Protein AF-A0A1F6ET87-F1 (afdb_monomer_lite)

pLDDT: mean 82.95, std 11.73, range [51.03, 94.81]

Foldseek 3Di:
DPPCLAPVNDDLVRLLVLLLLCVQQAEQLCQSQVRNVHHSVVSVVSCVVPVVSDDPDRPYYDHHDDPVVSVVSVVVVVVVVVVVVVVVVD

Organism: NCBI:txid1798515

Structure (mmCIF, N/CA/C/O backbone):
data_AF-A0A1F6ET87-F1
#
_entry.id   AF-A0A1F6ET87-F1
#
loop_
_atom_site.group_PDB
_atom_site.id
_atom_site.type_symbol
_atom_site.label_atom_id
_atom_site.label_alt_id
_atom_site.label_comp_id
_atom_site.label_asym_id
_atom_site.label_entity_id
_atom_site.label_seq_id
_atom_site.pdbx_PDB_ins_code
_atom_site.Cartn_x
_atom_site.Cartn_y
_atom_site.Cartn_z
_atom_site.occupancy
_atom_site.B_iso_or_equiv
_atom_site.auth_seq_id
_atom_site.auth_comp_id
_atom_site.auth_asym_id
_atom_site.auth_atom_id
_atom_site.pdbx_PDB_model_num
ATOM 1 N N . MET A 1 1 ? -8.836 -13.180 7.309 1.00 51.03 1 MET A N 1
ATOM 2 C CA . MET A 1 1 ? -7.925 -12.116 6.823 1.00 51.03 1 MET A CA 1
ATOM 3 C C . MET A 1 1 ? -6.567 -12.721 6.508 1.00 51.03 1 MET A C 1
ATOM 5 O O . MET A 1 1 ? -5.982 -13.362 7.374 1.00 51.03 1 MET A O 1
ATOM 9 N N . ASN A 1 2 ? -6.090 -12.569 5.271 1.00 54.66 2 ASN A N 1
ATOM 10 C CA . ASN A 1 2 ? -4.838 -13.164 4.804 1.00 54.66 2 ASN A CA 1
ATOM 11 C C . ASN A 1 2 ? -3.653 -12.560 5.586 1.00 54.66 2 ASN A C 1
ATOM 13 O O . ASN A 1 2 ? -3.333 -11.383 5.442 1.00 54.66 2 ASN A O 1
ATOM 17 N N . ASN A 1 3 ? -2.996 -13.350 6.439 1.00 60.91 3 ASN A N 1
ATOM 18 C CA . ASN A 1 3 ? -2.012 -12.881 7.433 1.00 60.91 3 ASN A CA 1
ATOM 19 C C . ASN A 1 3 ? -0.708 -12.304 6.814 1.00 60.91 3 ASN A C 1
ATOM 21 O O . ASN A 1 3 ? 0.213 -11.917 7.537 1.00 60.91 3 ASN A O 1
ATOM 25 N N . LYS A 1 4 ? -0.612 -12.286 5.478 1.00 65.62 4 LYS A N 1
ATOM 26 C CA . LYS A 1 4 ? 0.542 -11.847 4.680 1.00 65.62 4 LYS A CA 1
ATOM 27 C C . LYS A 1 4 ? 0.512 -10.355 4.312 1.00 65.62 4 LYS A C 1
ATOM 29 O O . LYS A 1 4 ? 1.561 -9.812 4.003 1.00 65.62 4 LYS A O 1
ATOM 34 N N . LEU A 1 5 ? -0.643 -9.688 4.390 1.00 81.81 5 LEU A N 1
ATOM 35 C CA . LEU A 1 5 ? -0.807 -8.280 3.977 1.00 81.81 5 LEU A CA 1
ATOM 36 C C . LEU A 1 5 ? -0.613 -7.262 5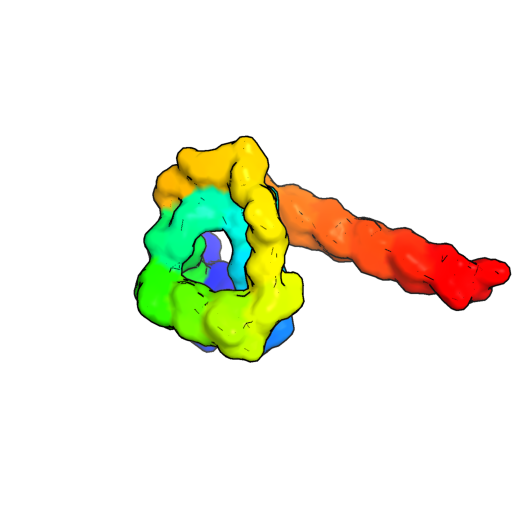.116 1.00 81.81 5 LEU A C 1
ATOM 38 O O . LEU A 1 5 ? -0.902 -6.081 4.955 1.00 81.81 5 LEU A O 1
ATOM 42 N N . LYS A 1 6 ? -0.127 -7.704 6.282 1.00 88.25 6 LYS A N 1
ATOM 43 C CA . LYS A 1 6 ? 0.095 -6.818 7.430 1.00 88.25 6 LYS A CA 1
ATOM 44 C C . LYS A 1 6 ? 1.294 -5.903 7.195 1.00 88.25 6 LYS A C 1
ATOM 46 O O . LYS A 1 6 ? 2.375 -6.395 6.893 1.00 88.25 6 LYS A O 1
ATOM 51 N N . TRP A 1 7 ? 1.135 -4.612 7.468 1.00 91.38 7 TRP A N 1
ATOM 52 C CA . TRP A 1 7 ? 2.123 -3.544 7.287 1.00 91.38 7 TRP A CA 1
ATOM 53 C C . TRP A 1 7 ? 3.536 -3.916 7.751 1.00 91.38 7 TRP A C 1
ATOM 55 O O . TRP A 1 7 ? 4.497 -3.782 6.997 1.00 91.38 7 TRP A O 1
ATOM 65 N N . ASN A 1 8 ? 3.658 -4.464 8.964 1.00 90.56 8 ASN A N 1
ATOM 66 C CA . ASN A 1 8 ? 4.944 -4.836 9.571 1.00 90.56 8 ASN A CA 1
ATOM 67 C C . ASN A 1 8 ? 5.638 -6.035 8.899 1.00 90.56 8 ASN A C 1
ATOM 69 O O . ASN A 1 8 ? 6.788 -6.322 9.210 1.00 90.56 8 ASN A O 1
ATOM 73 N N . ARG A 1 9 ? 4.941 -6.765 8.021 1.00 89.81 9 ARG A N 1
ATOM 74 C CA . ARG A 1 9 ? 5.480 -7.904 7.261 1.00 89.81 9 ARG A CA 1
ATOM 75 C C . ARG A 1 9 ? 5.861 -7.533 5.829 1.00 89.81 9 ARG A C 1
ATOM 77 O O . ARG A 1 9 ? 6.418 -8.369 5.128 1.00 89.81 9 ARG A O 1
ATOM 84 N N . LEU A 1 10 ? 5.548 -6.312 5.403 1.00 89.50 10 LEU A N 1
ATOM 85 C CA . LEU A 1 10 ? 5.840 -5.818 4.065 1.00 89.50 10 LEU A CA 1
ATOM 86 C C . LEU A 1 10 ? 7.220 -5.159 4.034 1.00 89.50 10 LEU A C 1
ATOM 88 O O . LEU A 1 10 ? 7.598 -4.442 4.964 1.00 89.50 10 LEU A O 1
ATOM 92 N N . THR A 1 11 ? 7.956 -5.355 2.941 1.00 92.00 11 THR A N 1
ATOM 93 C CA . THR A 1 11 ? 9.149 -4.549 2.657 1.00 92.00 11 THR A CA 1
ATOM 94 C C . THR A 1 11 ? 8.752 -3.095 2.389 1.00 92.00 11 THR A C 1
ATOM 96 O O . THR A 1 11 ? 7.594 -2.795 2.098 1.00 92.00 11 THR A O 1
ATOM 99 N N . ARG A 1 12 ? 9.715 -2.167 2.455 1.00 89.62 12 ARG A N 1
ATOM 100 C CA . ARG A 1 12 ? 9.458 -0.747 2.148 1.00 89.62 12 ARG A CA 1
ATOM 101 C C . ARG A 1 12 ? 8.881 -0.560 0.741 1.00 89.62 12 ARG A C 1
ATOM 103 O O . ARG A 1 12 ? 7.902 0.160 0.590 1.00 89.62 12 ARG A O 1
ATOM 110 N N . ASP A 1 13 ? 9.420 -1.280 -0.239 1.00 89.38 13 ASP A N 1
ATOM 111 C CA . ASP A 1 13 ? 8.946 -1.215 -1.625 1.00 89.38 13 ASP A CA 1
ATOM 112 C C . ASP A 1 13 ? 7.515 -1.750 -1.767 1.00 89.38 13 ASP A C 1
ATOM 114 O O . ASP A 1 13 ? 6.708 -1.185 -2.501 1.00 89.38 13 ASP A O 1
ATOM 118 N N . GLN A 1 14 ? 7.168 -2.811 -1.028 1.00 91.19 14 GLN A N 1
ATOM 119 C CA . GLN A 1 14 ? 5.798 -3.329 -0.990 1.00 91.19 14 GLN A CA 1
ATOM 120 C C . GLN A 1 14 ? 4.840 -2.342 -0.326 1.00 91.19 14 GLN A C 1
ATOM 122 O O . GLN A 1 14 ? 3.751 -2.124 -0.842 1.00 91.19 14 GLN A O 1
ATOM 127 N N . GLN A 1 15 ? 5.236 -1.722 0.790 1.00 92.25 15 GLN A N 1
ATOM 128 C CA . GLN A 1 15 ? 4.430 -0.690 1.448 1.00 92.25 15 GLN A CA 1
ATOM 129 C C . GLN A 1 15 ? 4.135 0.463 0.485 1.00 92.25 15 GLN A C 1
ATOM 131 O O . GLN A 1 15 ? 2.981 0.872 0.362 1.00 92.25 15 GLN A O 1
ATOM 136 N N . ASP A 1 16 ? 5.152 0.944 -0.232 1.00 90.56 16 ASP A N 1
ATOM 137 C CA . ASP A 1 16 ? 5.007 2.035 -1.198 1.00 90.56 16 ASP A CA 1
ATOM 138 C C . ASP A 1 16 ? 4.103 1.638 -2.364 1.00 90.56 16 ASP A C 1
ATOM 140 O O . ASP A 1 16 ? 3.154 2.357 -2.678 1.00 90.56 16 ASP A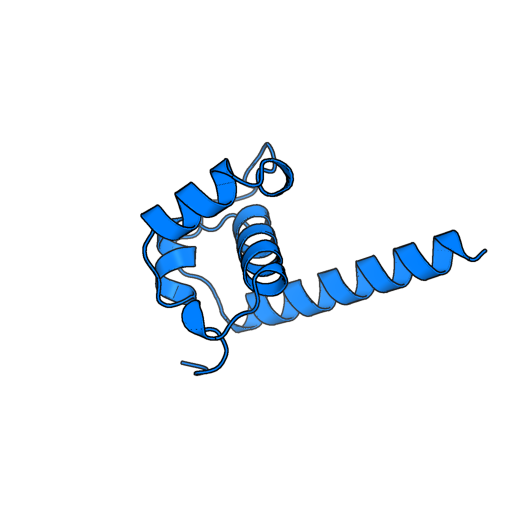 O 1
ATOM 144 N N . LEU A 1 17 ? 4.332 0.461 -2.954 1.00 90.44 17 LEU A N 1
ATOM 145 C CA . LEU A 1 17 ? 3.498 -0.066 -4.031 1.00 90.44 17 LEU A CA 1
ATOM 146 C C . LEU A 1 17 ? 2.035 -0.213 -3.597 1.00 90.44 17 LEU A C 1
ATOM 148 O O . LEU A 1 17 ? 1.130 0.193 -4.320 1.00 90.44 17 LEU A O 1
ATOM 152 N N . TYR A 1 18 ? 1.789 -0.781 -2.418 1.00 92.00 18 TYR A N 1
ATOM 153 C CA . TYR A 1 18 ? 0.436 -1.090 -1.959 1.00 92.00 18 TYR A CA 1
ATOM 154 C C . TYR A 1 18 ? -0.336 0.188 -1.647 1.00 92.00 18 TYR A C 1
ATOM 156 O O . TYR A 1 18 ? -1.490 0.325 -2.050 1.00 92.00 18 TYR A O 1
ATOM 164 N N . VAL A 1 19 ? 0.315 1.150 -0.984 1.00 91.38 19 VAL A N 1
ATOM 165 C CA . VAL A 1 19 ? -0.264 2.474 -0.735 1.00 91.38 19 VAL A CA 1
ATOM 166 C C . VAL A 1 19 ? -0.566 3.180 -2.053 1.00 91.38 19 VAL A C 1
ATOM 168 O O . VAL A 1 19 ? -1.655 3.732 -2.186 1.00 91.38 19 VAL A O 1
ATOM 171 N N . LYS A 1 20 ? 0.345 3.121 -3.035 1.00 89.12 20 LYS A N 1
ATOM 172 C CA . LYS A 1 20 ? 0.137 3.706 -4.365 1.00 89.12 20 LYS A CA 1
ATOM 173 C C . LYS A 1 20 ? -1.103 3.137 -5.047 1.00 89.12 20 LYS A C 1
ATOM 175 O O . LYS A 1 20 ? -2.000 3.894 -5.395 1.00 89.12 20 LYS A O 1
ATOM 180 N N . VAL A 1 21 ? -1.150 1.814 -5.201 1.00 89.19 21 VAL A N 1
ATOM 181 C CA . VAL A 1 21 ? -2.210 1.112 -5.936 1.00 89.19 21 VAL A CA 1
ATOM 182 C C . VAL A 1 21 ? -3.570 1.357 -5.290 1.00 89.19 21 VAL A C 1
ATOM 184 O O . VAL A 1 21 ? -4.521 1.726 -5.971 1.00 89.19 21 VAL A O 1
ATOM 187 N N . LEU A 1 22 ? -3.664 1.220 -3.964 1.00 89.81 22 LEU A N 1
ATOM 188 C CA . LEU A 1 22 ? -4.923 1.444 -3.252 1.00 89.81 22 LEU A CA 1
ATOM 189 C C . LEU A 1 22 ? -5.376 2.906 -3.328 1.00 89.81 22 LEU A C 1
ATOM 191 O O . LEU A 1 22 ? -6.566 3.199 -3.426 1.00 89.81 22 LEU A O 1
ATOM 195 N N . TRP A 1 23 ? -4.437 3.842 -3.278 1.00 87.69 23 TRP A N 1
ATOM 196 C CA . TRP A 1 23 ? -4.768 5.249 -3.397 1.00 87.69 23 TRP A CA 1
ATOM 197 C C . TRP A 1 23 ? -5.223 5.627 -4.815 1.00 87.69 23 TRP A C 1
ATOM 199 O O . TRP A 1 23 ? -6.203 6.357 -4.963 1.00 87.69 23 TRP A O 1
ATOM 209 N N . GLU A 1 24 ? -4.547 5.117 -5.847 1.00 85.56 24 GLU A N 1
ATOM 210 C CA . GLU A 1 24 ? -4.920 5.296 -7.258 1.00 85.56 24 GLU A CA 1
ATOM 211 C C . GLU A 1 24 ? -6.307 4.714 -7.564 1.00 85.56 24 GLU A C 1
ATOM 213 O O . GLU A 1 24 ? -7.070 5.311 -8.329 1.00 85.56 24 GLU A O 1
ATOM 218 N N . ASP A 1 25 ? -6.663 3.604 -6.912 1.00 85.75 25 ASP A N 1
ATOM 219 C CA . ASP A 1 25 ? -7.994 2.996 -7.007 1.00 85.75 25 ASP A CA 1
ATOM 220 C C . ASP A 1 25 ? -9.079 3.781 -6.241 1.00 85.75 25 ASP A C 1
ATOM 222 O O . ASP A 1 25 ? -10.270 3.610 -6.492 1.00 85.75 25 ASP A O 1
ATOM 226 N N . GLY A 1 26 ? -8.685 4.711 -5.362 1.00 86.69 26 GLY A N 1
ATOM 227 C CA . GLY A 1 26 ? -9.600 5.638 -4.692 1.00 86.69 26 GLY A CA 1
ATOM 228 C C . GLY A 1 26 ? -9.884 5.340 -3.219 1.00 86.69 26 GLY A C 1
ATOM 229 O O . GLY A 1 26 ? -10.829 5.885 -2.643 1.00 86.69 26 GLY A O 1
ATOM 230 N N . TYR A 1 27 ? -9.084 4.508 -2.558 1.00 89.38 27 TYR A N 1
ATOM 231 C CA . TYR A 1 27 ? -9.286 4.229 -1.139 1.00 89.38 27 TYR A CA 1
ATOM 232 C C . TYR A 1 27 ? -8.807 5.374 -0.238 1.00 89.38 27 TYR A C 1
ATOM 234 O O . TYR A 1 27 ? -7.810 6.054 -0.488 1.00 89.38 27 TYR A O 1
ATOM 242 N N . THR A 1 28 ? -9.529 5.596 0.863 1.00 90.38 28 THR A N 1
ATOM 243 C CA . THR A 1 28 ? -9.108 6.570 1.883 1.00 90.38 28 THR A CA 1
ATOM 244 C C . THR A 1 28 ? -7.884 6.079 2.661 1.00 90.38 28 THR A C 1
ATOM 246 O O . THR A 1 28 ? -7.696 4.880 2.847 1.00 90.38 28 THR A O 1
ATOM 249 N N . HIS A 1 29 ? -7.093 7.002 3.227 1.00 91.38 29 HIS A N 1
ATOM 250 C CA . HIS A 1 29 ? -5.984 6.649 4.131 1.00 91.38 29 HIS A CA 1
ATOM 251 C C . HIS A 1 29 ? -6.412 5.750 5.295 1.00 91.38 29 HIS A C 1
ATOM 253 O O . HIS A 1 29 ? -5.631 4.913 5.734 1.00 91.38 29 HIS A O 1
ATOM 259 N N . GLN A 1 30 ? -7.637 5.941 5.795 1.00 92.69 30 GLN A N 1
ATOM 260 C CA . GLN A 1 30 ? -8.197 5.119 6.863 1.00 92.69 30 GLN A CA 1
ATOM 261 C C . GLN A 1 30 ? -8.425 3.686 6.375 1.00 92.69 30 GLN A C 1
ATOM 263 O O . GLN A 1 30 ? -7.883 2.764 6.968 1.00 92.69 30 GLN A O 1
ATOM 268 N N . ALA A 1 31 ? -9.119 3.515 5.245 1.00 91.94 31 ALA A N 1
ATOM 269 C CA . ALA A 1 31 ? -9.394 2.205 4.653 1.00 91.94 31 ALA A CA 1
ATOM 270 C C . ALA A 1 31 ? -8.110 1.417 4.349 1.00 91.94 31 ALA A C 1
ATOM 272 O O . ALA A 1 31 ? -8.033 0.217 4.603 1.00 91.94 31 ALA A O 1
ATOM 273 N N . ILE A 1 32 ? -7.085 2.105 3.836 1.00 92.56 32 ILE A N 1
ATOM 274 C CA . ILE A 1 32 ? -5.765 1.520 3.572 1.00 92.56 32 ILE A CA 1
ATOM 275 C C . ILE A 1 32 ? -5.097 1.088 4.881 1.00 92.56 32 ILE A C 1
ATOM 277 O O . ILE A 1 32 ? -4.553 -0.012 4.959 1.00 92.56 32 ILE A O 1
ATOM 281 N N . GLY A 1 33 ? -5.149 1.939 5.910 1.00 93.44 33 GLY A N 1
ATOM 282 C CA . GLY A 1 33 ? -4.627 1.624 7.237 1.00 93.44 33 GLY A CA 1
ATOM 283 C C . GLY A 1 33 ? -5.288 0.379 7.824 1.00 93.44 33 GLY A C 1
ATOM 284 O O . GLY A 1 33 ? -4.592 -0.569 8.179 1.00 93.44 33 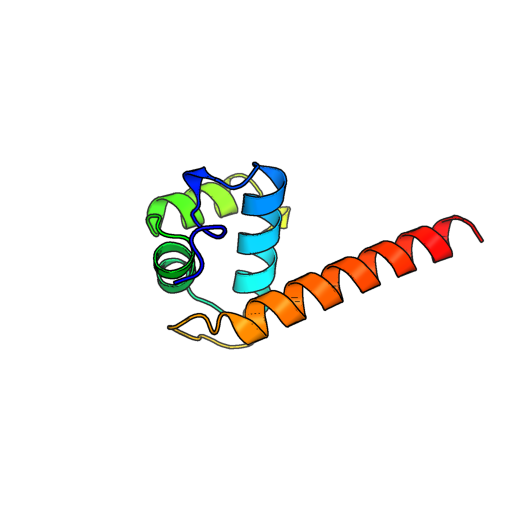GLY A O 1
ATOM 285 N N . ASP A 1 34 ? -6.619 0.344 7.827 1.00 93.38 34 ASP A N 1
ATOM 286 C CA . ASP A 1 34 ? -7.407 -0.768 8.360 1.00 93.38 34 ASP A CA 1
ATOM 287 C C . ASP A 1 34 ? -7.110 -2.076 7.608 1.00 93.38 34 ASP A C 1
ATOM 289 O O . ASP A 1 34 ? -6.890 -3.120 8.224 1.00 93.38 34 ASP A O 1
ATOM 293 N N . PHE A 1 35 ? -7.019 -2.017 6.275 1.00 92.31 35 PHE A N 1
ATOM 294 C CA . PHE A 1 35 ? -6.714 -3.174 5.433 1.00 92.31 35 PHE A CA 1
ATOM 295 C C . PHE A 1 35 ? -5.307 -3.736 5.673 1.00 92.31 35 PHE A C 1
ATOM 297 O O . PHE A 1 35 ? -5.132 -4.949 5.805 1.00 92.31 35 PHE A O 1
ATOM 304 N N . LEU A 1 36 ? -4.303 -2.860 5.764 1.00 92.81 36 LEU A N 1
ATOM 305 C CA . LEU A 1 36 ? -2.911 -3.248 6.004 1.00 92.81 36 LEU A CA 1
ATOM 306 C C . LEU A 1 36 ? -2.619 -3.496 7.495 1.00 92.81 36 LEU A C 1
ATOM 308 O O . LEU A 1 36 ? -1.504 -3.878 7.848 1.00 92.81 36 LEU A O 1
ATOM 312 N N . GLY A 1 37 ? -3.588 -3.298 8.391 1.00 93.31 37 GLY A N 1
ATOM 313 C CA . GLY A 1 37 ? -3.402 -3.457 9.834 1.00 93.31 37 GLY A CA 1
ATOM 314 C C . GLY A 1 37 ? -2.419 -2.442 10.425 1.00 93.31 37 GLY A C 1
ATOM 315 O O . GLY A 1 37 ? -1.535 -2.813 11.197 1.00 93.31 37 GLY A O 1
ATOM 316 N N . THR A 1 38 ? -2.539 -1.177 10.025 1.00 94.81 38 THR A N 1
ATOM 317 C CA . THR A 1 38 ? -1.745 -0.038 10.506 1.00 94.81 38 THR A CA 1
ATOM 318 C C . THR A 1 38 ? -2.631 1.192 10.732 1.00 94.81 38 THR A C 1
ATOM 320 O O . THR A 1 38 ? -3.848 1.134 10.588 1.00 94.81 38 THR A O 1
ATOM 323 N N . THR A 1 39 ? -2.041 2.327 11.108 1.00 94.69 39 THR A N 1
ATOM 324 C CA . THR A 1 39 ? -2.793 3.559 11.384 1.00 94.69 39 THR A CA 1
ATOM 325 C C . THR A 1 39 ? -2.889 4.461 10.155 1.00 94.69 39 THR A C 1
ATOM 327 O O . THR A 1 39 ? -1.967 4.536 9.340 1.00 94.69 39 THR A O 1
ATOM 330 N N . LYS A 1 40 ? -3.965 5.252 10.071 1.00 94.06 40 LYS A N 1
ATOM 331 C CA . LYS A 1 40 ? -4.107 6.338 9.085 1.00 94.06 40 LYS A CA 1
ATOM 332 C C . LYS A 1 40 ? -2.884 7.262 9.057 1.00 94.06 40 LYS A C 1
ATOM 334 O O . LYS A 1 40 ? -2.418 7.620 7.979 1.00 94.06 40 LYS A O 1
ATOM 339 N N . GLY A 1 41 ? -2.365 7.647 10.227 1.00 94.44 41 GLY A N 1
ATOM 340 C CA . GLY A 1 41 ? -1.207 8.540 10.344 1.00 94.44 41 GLY A CA 1
ATOM 341 C C . GLY A 1 41 ? 0.050 7.957 9.698 1.00 94.44 41 GLY A C 1
ATOM 342 O O . GLY A 1 41 ? 0.790 8.676 9.030 1.00 94.44 41 GLY A O 1
ATOM 343 N N . THR A 1 42 ? 0.241 6.640 9.811 1.00 93.75 42 THR A N 1
ATOM 344 C CA . THR A 1 42 ? 1.328 5.924 9.137 1.00 93.75 42 THR A CA 1
ATOM 345 C C . THR A 1 42 ? 1.209 6.029 7.616 1.00 93.75 42 THR A C 1
ATOM 347 O O . THR A 1 42 ? 2.197 6.352 6.959 1.00 93.75 42 THR A O 1
ATOM 350 N N . ILE A 1 43 ? 0.011 5.828 7.054 1.00 93.19 43 ILE A N 1
ATOM 351 C CA . ILE A 1 43 ? -0.214 5.935 5.603 1.00 93.19 43 ILE A CA 1
ATOM 352 C C . ILE A 1 43 ? -0.012 7.377 5.117 1.00 93.19 43 ILE A C 1
ATOM 354 O O . ILE A 1 43 ? 0.688 7.599 4.131 1.00 93.19 43 ILE A O 1
ATOM 358 N N . VAL A 1 44 ? -0.566 8.366 5.830 1.00 90.75 44 VAL A N 1
ATOM 359 C CA . VAL A 1 44 ? -0.402 9.795 5.501 1.00 90.75 44 VAL A CA 1
ATOM 360 C C . VAL A 1 44 ? 1.074 10.190 5.520 1.00 90.75 44 VAL A C 1
ATOM 362 O O . VAL A 1 44 ? 1.568 10.771 4.555 1.00 90.75 44 VAL A O 1
ATOM 365 N N . GLY A 1 45 ? 1.799 9.832 6.583 1.00 90.69 45 GLY A N 1
ATOM 366 C CA . GLY A 1 45 ? 3.224 10.130 6.703 1.00 90.69 45 GLY A CA 1
ATOM 367 C C . GLY A 1 45 ? 4.059 9.450 5.619 1.00 90.69 45 GLY A C 1
ATOM 368 O O . GLY A 1 45 ? 5.017 10.042 5.124 1.00 90.69 45 GLY A O 1
ATOM 369 N N . ARG A 1 46 ? 3.686 8.232 5.202 1.00 89.75 46 ARG A N 1
ATOM 370 C CA . ARG A 1 46 ? 4.338 7.544 4.083 1.00 89.75 46 ARG A CA 1
ATOM 371 C C . ARG A 1 46 ? 4.120 8.297 2.772 1.00 89.75 46 ARG A C 1
ATOM 373 O O . ARG A 1 46 ? 5.088 8.587 2.080 1.00 89.75 46 ARG A O 1
ATOM 380 N N . GLN A 1 47 ? 2.883 8.679 2.470 1.00 84.81 47 GLN A N 1
ATOM 381 C CA . GLN A 1 47 ? 2.562 9.386 1.231 1.00 84.81 47 GLN A CA 1
ATOM 382 C C . GLN A 1 47 ? 3.226 10.769 1.152 1.00 84.81 47 GLN A C 1
ATOM 384 O O . GLN A 1 47 ? 3.745 11.139 0.106 1.00 84.81 47 GLN A O 1
ATOM 389 N N . GLN A 1 48 ? 3.284 11.510 2.262 1.00 84.81 48 GLN A N 1
ATOM 390 C CA . GLN A 1 48 ? 3.960 12.814 2.313 1.00 84.81 48 GLN A CA 1
ATOM 391 C C . GLN A 1 48 ? 5.475 12.714 2.087 1.00 84.81 48 GLN A C 1
ATOM 393 O O . GLN A 1 48 ? 6.065 13.600 1.477 1.00 84.81 48 GLN A O 1
ATOM 398 N N . ARG A 1 49 ? 6.114 11.638 2.563 1.00 84.00 49 ARG A N 1
ATOM 399 C CA . ARG A 1 49 ? 7.559 11.403 2.378 1.00 84.00 49 ARG A CA 1
ATOM 400 C C . ARG A 1 49 ? 7.915 10.906 0.978 1.00 84.00 49 ARG A C 1
ATOM 402 O O . ARG A 1 49 ? 9.071 10.995 0.583 1.00 84.00 49 ARG A O 1
ATOM 409 N N . HIS A 1 50 ? 6.938 10.386 0.244 1.00 78.75 50 HIS A N 1
ATOM 410 C CA . HIS A 1 50 ? 7.112 9.839 -1.094 1.00 78.75 50 HIS A CA 1
ATOM 411 C C . HIS A 1 50 ? 6.125 10.527 -2.049 1.00 78.75 50 HIS A C 1
ATOM 413 O O . HIS A 1 50 ? 5.099 9.941 -2.392 1.00 78.75 50 HIS A O 1
ATOM 419 N N . PRO A 1 51 ? 6.415 11.761 -2.505 1.00 65.31 51 PRO A N 1
ATOM 420 C CA . PRO A 1 51 ? 5.496 12.553 -3.332 1.00 65.31 51 PRO A CA 1
ATOM 421 C C . PRO A 1 51 ? 5.090 11.859 -4.644 1.00 65.31 51 PRO A C 1
ATOM 423 O O . PRO A 1 51 ? 4.010 12.113 -5.167 1.00 65.31 51 PRO A O 1
ATOM 426 N N . ASN A 1 52 ? 5.885 10.895 -5.121 1.00 68.12 52 ASN A N 1
ATOM 427 C CA . ASN A 1 52 ? 5.549 10.035 -6.262 1.00 68.12 52 ASN A CA 1
ATOM 428 C C . ASN A 1 52 ? 4.368 9.067 -5.993 1.00 68.12 52 ASN A C 1
ATOM 430 O O . ASN A 1 52 ? 3.909 8.401 -6.918 1.00 68.12 52 ASN A O 1
ATOM 434 N N . LEU A 1 53 ? 3.889 8.964 -4.744 1.00 65.25 53 LEU A N 1
ATOM 435 C CA . LEU A 1 53 ? 2.706 8.199 -4.317 1.00 65.25 53 LEU A CA 1
ATOM 436 C C . LEU A 1 53 ? 1.424 9.051 -4.285 1.00 65.25 53 LEU A C 1
ATOM 438 O O . LEU A 1 53 ? 0.375 8.567 -3.859 1.00 65.25 53 LEU A O 1
ATOM 442 N N . ALA A 1 54 ? 1.491 10.328 -4.664 1.00 55.72 54 ALA A N 1
ATOM 443 C CA . ALA A 1 54 ? 0.347 11.232 -4.686 1.00 55.72 54 ALA A CA 1
ATOM 444 C C . ALA A 1 54 ? -0.113 11.487 -6.133 1.00 55.72 54 ALA A C 1
ATOM 446 O O . ALA A 1 54 ? 0.297 12.474 -6.741 1.00 55.72 54 ALA A O 1
ATOM 447 N N . PRO A 1 55 ? -0.975 10.642 -6.723 1.00 57.00 55 PRO A N 1
ATOM 448 C CA . PRO A 1 55 ? -1.711 11.038 -7.910 1.00 57.00 55 PRO A CA 1
ATOM 449 C C . PRO A 1 55 ? -2.653 12.194 -7.563 1.00 57.00 55 PRO A C 1
ATOM 451 O O . PRO A 1 55 ? -3.282 12.236 -6.501 1.00 57.00 55 PRO A O 1
ATOM 454 N N . THR A 1 56 ? -2.745 13.125 -8.504 1.00 60.12 56 THR A N 1
ATOM 455 C CA . THR A 1 56 ? -3.440 14.411 -8.391 1.00 60.12 56 THR A CA 1
ATOM 456 C C . THR A 1 56 ? -4.965 14.268 -8.285 1.00 60.12 56 THR A C 1
ATOM 458 O O . THR A 1 56 ? -5.632 15.213 -7.877 1.00 60.12 56 THR A O 1
ATOM 461 N N . VAL A 1 57 ? -5.539 13.102 -8.621 1.00 58.12 57 VAL A N 1
ATOM 462 C CA . VAL A 1 57 ? -6.997 12.899 -8.661 1.00 58.12 57 VAL A CA 1
ATOM 463 C C . VAL A 1 57 ? -7.366 11.480 -8.216 1.00 58.12 57 VAL A C 1
ATOM 465 O O . VAL A 1 57 ? -6.944 10.502 -8.830 1.00 58.12 57 VAL A O 1
ATOM 468 N N . ARG A 1 58 ? -8.190 11.358 -7.166 1.00 64.50 58 ARG A N 1
ATOM 469 C CA . ARG A 1 58 ? -8.848 10.090 -6.804 1.00 64.50 58 ARG A CA 1
ATOM 470 C C . ARG A 1 58 ? -10.026 9.858 -7.754 1.00 64.50 58 ARG A C 1
ATOM 472 O O . ARG A 1 58 ? -10.870 10.740 -7.885 1.00 64.50 58 ARG A O 1
ATOM 479 N N . LYS A 1 59 ? -10.114 8.683 -8.387 1.00 63.72 59 LYS A N 1
ATOM 480 C CA . LYS A 1 59 ? -11.230 8.347 -9.298 1.00 63.72 59 LYS A CA 1
ATOM 481 C C . LYS A 1 59 ? -12.556 8.108 -8.564 1.00 63.72 59 LYS A C 1
ATOM 483 O O . LYS A 1 59 ? -13.617 8.368 -9.121 1.00 63.72 59 LYS A O 1
ATOM 488 N N . LYS A 1 60 ? -12.498 7.621 -7.322 1.00 68.06 60 LYS A N 1
ATOM 489 C CA . LYS A 1 60 ? -13.645 7.362 -6.440 1.00 68.06 60 LYS A CA 1
ATOM 490 C C . LYS A 1 60 ? -13.189 7.435 -4.978 1.00 68.06 60 LYS A C 1
ATOM 492 O O . LYS A 1 60 ? -11.991 7.533 -4.728 1.00 68.06 60 LYS A O 1
ATOM 497 N N . VAL A 1 61 ? -14.118 7.445 -4.021 1.00 72.88 61 VAL A N 1
ATOM 498 C CA . VAL A 1 61 ? -13.797 7.364 -2.587 1.00 72.88 61 VAL A CA 1
ATOM 499 C C . VAL A 1 61 ? -14.496 6.155 -1.985 1.00 72.88 61 VAL A C 1
ATOM 501 O O . VAL A 1 61 ? -15.673 6.231 -1.642 1.00 72.88 61 VAL A O 1
ATOM 504 N N . ASP A 1 62 ? -13.756 5.061 -1.830 1.00 76.12 62 ASP A N 1
ATOM 505 C CA . ASP A 1 62 ? -14.244 3.852 -1.168 1.00 76.12 62 ASP A CA 1
ATOM 506 C C . ASP A 1 62 ? -13.655 3.722 0.251 1.00 76.12 62 ASP A C 1
ATOM 508 O O . ASP A 1 62 ? -12.506 4.089 0.535 1.00 76.12 62 ASP A O 1
ATOM 512 N N . LYS A 1 63 ? -14.487 3.241 1.185 1.00 81.81 63 LYS A N 1
ATOM 513 C CA . LYS A 1 63 ? -14.166 3.155 2.626 1.00 81.81 63 LYS A CA 1
ATOM 514 C C . LYS A 1 63 ? -13.693 1.772 3.076 1.00 81.81 63 LYS A C 1
ATOM 516 O O . LYS A 1 63 ? -13.164 1.658 4.174 1.00 81.81 63 LYS A O 1
ATOM 521 N N . VAL A 1 64 ? -13.877 0.743 2.252 1.00 86.81 64 VAL A N 1
ATOM 522 C CA . VAL A 1 64 ? -13.514 -0.643 2.568 1.00 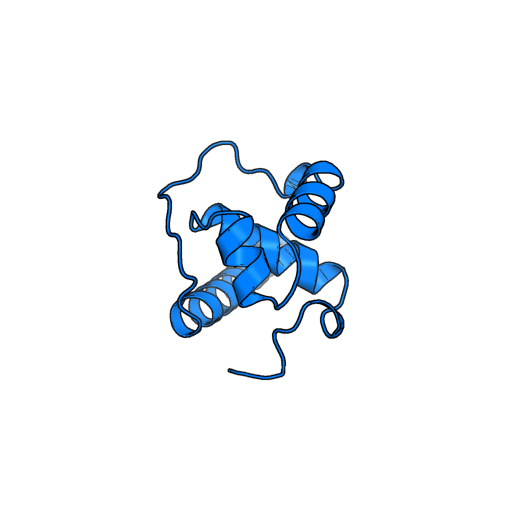86.81 64 VAL A CA 1
ATOM 523 C C . VAL A 1 64 ? -12.765 -1.225 1.380 1.00 86.81 64 VAL A C 1
ATOM 525 O O . VAL A 1 64 ? -13.283 -1.220 0.266 1.00 86.81 64 VAL A O 1
ATOM 528 N N . VAL A 1 65 ? -11.552 -1.719 1.618 1.00 86.56 65 VAL A N 1
ATOM 529 C CA . VAL A 1 65 ? -10.736 -2.359 0.580 1.00 86.56 65 VAL A CA 1
ATOM 530 C C . VAL A 1 65 ? -11.277 -3.758 0.295 1.00 86.56 65 VAL A C 1
ATOM 532 O O . VAL A 1 65 ? -11.422 -4.559 1.220 1.00 86.56 65 VAL A O 1
ATOM 535 N N . ASN A 1 66 ? -11.542 -4.066 -0.979 1.00 88.44 66 ASN A N 1
ATOM 536 C CA . ASN A 1 66 ? -11.825 -5.434 -1.412 1.00 88.44 66 ASN A CA 1
ATOM 537 C C . ASN A 1 66 ? -10.486 -6.175 -1.639 1.00 88.44 66 ASN A C 1
ATOM 539 O O . ASN A 1 66 ? -9.725 -5.768 -2.520 1.00 88.44 66 ASN A O 1
ATOM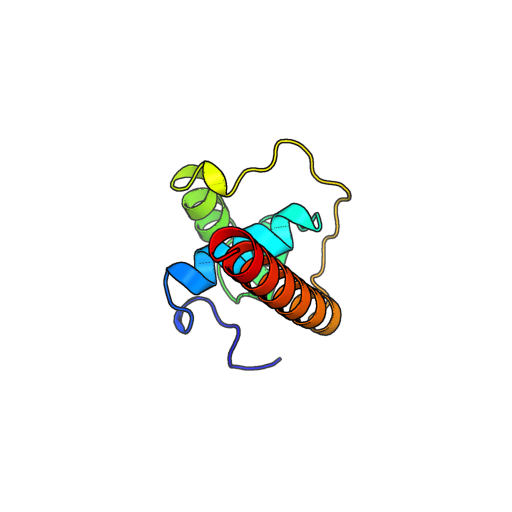 543 N N . PRO A 1 67 ? -10.183 -7.247 -0.876 1.00 88.19 67 PRO A N 1
ATOM 544 C CA . PRO A 1 67 ? -8.917 -7.965 -0.999 1.00 88.19 67 PRO A CA 1
ATOM 545 C C . PRO A 1 67 ? -8.684 -8.599 -2.374 1.00 88.19 67 PRO A C 1
ATOM 547 O O . PRO A 1 67 ? -7.546 -8.618 -2.825 1.00 88.19 67 PRO A O 1
ATOM 550 N N . GLU A 1 68 ? -9.727 -9.117 -3.028 1.00 88.38 68 GLU A N 1
ATOM 551 C CA . GLU A 1 68 ? -9.608 -9.778 -4.337 1.00 88.38 68 GLU A CA 1
ATOM 552 C C . GLU A 1 68 ? -9.271 -8.754 -5.416 1.00 88.38 68 GLU A C 1
ATOM 554 O O . GLU A 1 68 ? -8.249 -8.872 -6.083 1.00 88.38 68 GLU A O 1
ATOM 559 N N . ARG A 1 69 ? -10.031 -7.651 -5.456 1.00 87.25 69 ARG A N 1
ATOM 560 C CA . ARG A 1 69 ? -9.740 -6.509 -6.334 1.00 87.25 69 ARG A CA 1
ATOM 561 C C . ARG A 1 69 ? -8.317 -5.989 -6.134 1.00 87.25 69 ARG A C 1
ATOM 563 O O . ARG A 1 69 ? -7.648 -5.633 -7.095 1.00 87.25 69 ARG A O 1
ATOM 570 N N . PHE A 1 70 ? -7.849 -5.922 -4.889 1.00 90.19 70 PHE A N 1
ATOM 571 C CA . PHE A 1 70 ? -6.486 -5.486 -4.605 1.00 90.19 70 PHE A CA 1
ATOM 572 C C . PHE A 1 70 ? -5.431 -6.435 -5.194 1.00 90.19 70 PHE A C 1
ATOM 574 O O . PHE A 1 70 ? -4.433 -5.961 -5.733 1.00 90.19 70 PHE A O 1
ATOM 581 N N . LEU A 1 71 ? -5.643 -7.752 -5.125 1.00 89.81 71 LEU A N 1
ATOM 582 C CA . LEU A 1 71 ? -4.742 -8.726 -5.744 1.00 89.81 71 LEU A CA 1
ATOM 583 C C . LEU A 1 71 ? -4.744 -8.596 -7.273 1.00 89.81 71 LEU A C 1
ATOM 585 O O . LEU A 1 71 ? -3.663 -8.519 -7.856 1.00 89.81 71 LEU A O 1
ATOM 589 N N . ASP A 1 72 ? -5.916 -8.445 -7.893 1.00 89.44 72 ASP A N 1
ATOM 590 C CA . ASP A 1 72 ? -6.034 -8.223 -9.341 1.00 89.44 72 ASP A CA 1
ATOM 591 C C . ASP A 1 72 ? -5.265 -6.966 -9.784 1.00 89.44 72 ASP A C 1
ATOM 593 O O . ASP A 1 72 ? -4.557 -6.962 -10.793 1.00 89.44 72 ASP A O 1
ATOM 597 N N . LEU A 1 73 ? -5.352 -5.884 -9.001 1.00 87.69 73 LEU A N 1
ATOM 598 C CA . LEU A 1 73 ? -4.620 -4.642 -9.265 1.00 87.69 73 LEU A CA 1
ATOM 599 C C . LEU A 1 73 ? -3.098 -4.820 -9.150 1.00 87.69 73 LEU A C 1
ATOM 601 O O . LEU A 1 73 ? -2.350 -4.217 -9.923 1.00 87.69 73 LEU A O 1
ATOM 605 N N . LEU A 1 74 ? -2.622 -5.641 -8.208 1.00 89.94 74 LEU A N 1
ATOM 606 C CA . LEU A 1 74 ? -1.196 -5.960 -8.100 1.00 89.94 74 LEU A CA 1
ATOM 607 C C . LEU A 1 74 ? -0.700 -6.766 -9.304 1.00 89.94 74 LEU A C 1
ATOM 609 O O . LEU A 1 74 ? 0.398 -6.497 -9.801 1.00 89.94 74 LEU A O 1
ATOM 613 N N . GLU A 1 75 ? -1.493 -7.722 -9.786 1.00 89.06 75 GLU A N 1
ATOM 614 C CA . GLU A 1 75 ? -1.169 -8.498 -10.985 1.00 89.06 75 GLU A CA 1
ATOM 615 C C . GLU A 1 75 ? -1.121 -7.608 -12.231 1.00 89.06 75 GLU A C 1
ATOM 617 O O . GLU A 1 75 ? -0.140 -7.647 -12.980 1.00 89.06 75 GLU A O 1
ATOM 622 N N . LEU A 1 76 ? -2.113 -6.731 -12.408 1.00 86.81 76 LE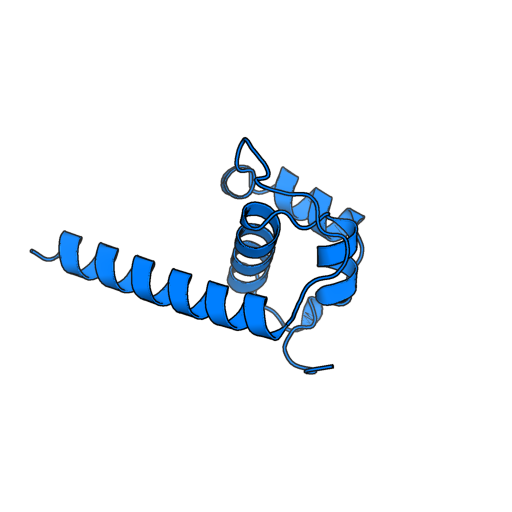U A N 1
ATOM 623 C CA . LEU A 1 76 ? -2.132 -5.739 -13.486 1.00 86.81 76 LEU A CA 1
ATOM 624 C C . LEU A 1 76 ? -0.886 -4.844 -13.459 1.00 86.81 76 LEU A C 1
ATOM 626 O O . LEU A 1 76 ? -0.219 -4.685 -14.483 1.00 86.81 76 LEU A O 1
ATOM 630 N N . HIS A 1 77 ? -0.513 -4.316 -12.290 1.00 86.50 77 HIS A N 1
ATOM 631 C CA . HIS A 1 77 ? 0.693 -3.497 -12.152 1.00 86.50 77 HIS A CA 1
ATOM 632 C C . HIS A 1 77 ? 1.967 -4.282 -12.514 1.00 86.50 77 HIS A C 1
ATOM 634 O O . HIS A 1 77 ? 2.871 -3.753 -13.168 1.00 86.50 77 HIS A O 1
ATOM 640 N N . ALA A 1 78 ? 2.067 -5.553 -12.113 1.00 87.81 78 ALA A N 1
ATOM 641 C CA . ALA A 1 78 ? 3.207 -6.398 -12.463 1.00 87.81 78 ALA A CA 1
ATOM 642 C C . ALA A 1 78 ? 3.312 -6.627 -13.983 1.00 87.81 78 ALA A C 1
ATOM 644 O O . ALA A 1 78 ? 4.414 -6.559 -14.542 1.00 87.81 78 ALA A O 1
ATOM 645 N N . LEU A 1 79 ? 2.178 -6.842 -14.658 1.00 87.06 79 LEU A N 1
ATOM 646 C CA . LEU A 1 79 ? 2.110 -6.987 -16.114 1.00 87.06 79 LEU A CA 1
ATOM 647 C C . LEU A 1 79 ? 2.521 -5.700 -16.841 1.00 87.06 79 LEU A C 1
ATOM 649 O O . LEU A 1 79 ? 3.305 -5.758 -17.792 1.00 87.06 79 LEU A O 1
ATOM 653 N N . GLU A 1 80 ? 2.062 -4.534 -16.380 1.00 85.81 80 GLU A N 1
ATOM 654 C CA . GLU A 1 80 ? 2.452 -3.242 -16.958 1.00 85.81 80 GLU A CA 1
ATOM 655 C C . GLU A 1 80 ? 3.959 -2.982 -16.846 1.00 85.81 80 GLU A C 1
ATOM 657 O O . GLU A 1 80 ? 4.600 -2.545 -17.808 1.00 85.81 80 GLU A O 1
ATOM 662 N N . GLU A 1 81 ? 4.553 -3.266 -15.687 1.00 84.12 81 GLU A N 1
ATOM 663 C CA . GLU A 1 81 ? 5.993 -3.106 -15.483 1.00 84.12 81 GLU A CA 1
ATOM 664 C C . GLU A 1 81 ? 6.804 -4.084 -16.344 1.00 84.12 81 GLU A C 1
ATOM 666 O O . GLU A 1 81 ? 7.829 -3.705 -16.925 1.00 84.12 81 GLU A O 1
ATOM 671 N N . ALA A 1 82 ? 6.331 -5.322 -16.507 1.00 83.31 82 ALA A N 1
ATOM 672 C CA . ALA A 1 82 ? 6.935 -6.284 -17.425 1.00 83.31 82 ALA A CA 1
ATOM 673 C C . ALA A 1 82 ? 6.865 -5.804 -18.888 1.00 83.31 82 ALA A C 1
ATOM 675 O O . ALA A 1 82 ? 7.866 -5.868 -19.612 1.00 83.31 82 ALA A O 1
ATOM 676 N N . ALA A 1 83 ? 5.725 -5.253 -19.315 1.00 82.81 83 ALA A N 1
ATOM 677 C CA . ALA A 1 83 ? 5.541 -4.708 -20.658 1.00 82.81 83 ALA A CA 1
ATOM 678 C C . ALA A 1 83 ? 6.458 -3.500 -20.926 1.00 82.81 83 ALA A C 1
ATOM 680 O O . ALA A 1 83 ? 7.126 -3.445 -21.964 1.00 82.81 83 ALA A O 1
ATOM 681 N N . LYS A 1 84 ? 6.573 -2.565 -19.972 1.00 83.75 84 LYS A N 1
ATOM 682 C CA . LYS A 1 84 ? 7.497 -1.417 -20.059 1.00 83.75 84 LYS A CA 1
ATOM 683 C C . LYS A 1 84 ? 8.952 -1.864 -20.201 1.00 83.75 84 LYS A C 1
ATOM 685 O O . LYS A 1 84 ? 9.691 -1.298 -21.006 1.00 83.75 84 LYS A O 1
ATOM 690 N N . ARG A 1 85 ? 9.370 -2.894 -19.456 1.00 76.06 85 ARG A N 1
ATOM 691 C CA . ARG A 1 85 ? 10.726 -3.467 -19.558 1.00 76.06 85 ARG A CA 1
ATOM 692 C C . ARG A 1 85 ? 10.984 -4.095 -20.924 1.00 76.06 85 ARG A C 1
ATOM 694 O O . ARG A 1 85 ? 12.066 -3.902 -21.469 1.00 76.06 85 ARG A O 1
ATOM 701 N N . LYS A 1 86 ? 10.002 -4.804 -21.487 1.00 75.56 86 LYS A N 1
ATOM 702 C CA . LYS A 1 86 ? 10.105 -5.396 -22.828 1.00 75.56 86 LYS A CA 1
ATOM 703 C C . LYS A 1 86 ? 10.233 -4.320 -23.910 1.00 75.56 86 LYS A C 1
ATOM 705 O O . LYS A 1 86 ? 11.093 -4.440 -24.771 1.00 75.56 86 LYS A O 1
ATOM 710 N N . LYS A 1 87 ? 9.454 -3.237 -23.812 1.00 70.44 87 LYS A N 1
ATOM 711 C CA . LYS A 1 87 ? 9.506 -2.103 -24.752 1.00 70.44 87 LYS A CA 1
ATOM 712 C C . LYS A 1 87 ? 10.830 -1.328 -24.712 1.00 70.44 87 LYS A C 1
ATOM 714 O O . LYS A 1 87 ? 11.210 -0.762 -25.718 1.00 70.44 87 LYS A O 1
ATOM 719 N N . ARG A 1 88 ? 11.535 -1.295 -23.574 1.00 63.12 88 ARG A N 1
ATOM 720 C CA . ARG A 1 88 ? 12.855 -0.637 -23.443 1.00 63.12 88 ARG A CA 1
ATOM 721 C C . ARG A 1 88 ? 14.027 -1.458 -23.992 1.00 63.12 88 ARG A C 1
ATOM 723 O O . ARG A 1 88 ? 15.133 -0.938 -24.064 1.00 63.12 88 ARG A O 1
ATOM 730 N N . ARG A 1 89 ? 13.812 -2.745 -24.275 1.00 61.06 89 ARG A N 1
ATOM 731 C CA . ARG A 1 89 ? 14.830 -3.664 -24.812 1.00 61.06 89 ARG A CA 1
ATOM 732 C C . ARG A 1 89 ? 14.718 -3.868 -26.327 1.00 61.06 89 ARG A C 1
ATOM 734 O O . ARG A 1 89 ? 15.576 -4.546 -26.880 1.00 61.06 89 ARG A O 1
ATOM 741 N N . ALA A 1 90 ? 13.659 -3.346 -26.943 1.00 54.53 90 ALA A N 1
ATOM 742 C CA . ALA A 1 90 ? 13.443 -3.308 -28.387 1.00 54.53 90 ALA A CA 1
ATOM 743 C C . ALA A 1 90 ? 13.825 -1.922 -28.910 1.00 54.53 90 ALA A C 1
ATOM 745 O O . ALA A 1 90 ? 14.333 -1.861 -30.045 1.00 54.53 90 ALA A O 1
#

Secondary structure (DSSP, 8-state):
--TT--GGGS-HHHHHHHHHHHHHHTB-HHHHHHHHTS-HHHHHHHHHH-GGG--S--S--BSS--HHHHHHHHHHHHHHHHHHHHHT--

Sequence (90 aa):
MNNKLKWNRLTRDQQDLYVKVLWEDGYTHQAIGDFLGTTKGTIVGRQQRHPNLAPTVRKKVDKVVNPERFLDLLELHALEEAAKRKKRRA

Radius of gyration: 13.52 Å; chains: 1; bounding box: 29×28×40 Å